Protein AF-A0A9D2F575-F1 (afdb_monomer)

Sequence (157 aa):
MKARNPILPLQYYCPDGEPHLIGDELFVFYHRSTGNSRFLRRMCAEPITVGSDGRIAEVLPTSIGMGEPYKPGEALYGYQACKLANAYIDGDTLAVKKGRAEAVYRYLDETARSFSSVAFDGTGSAALTASVNEHGELTIRIEAAEQTAIRYFTLIR

Secondary structure (DSSP, 8-state):
-----SSS-TTS--S--EEEEETTEEEEEEEEEETTEEEEEEEEEEE--B-TTSPBPP-PPPSSTTSPPBPTT-EEEGGG-SEEESEEEETTEEEE-SEEEEEEE--B-GGGSS-SEEEEEEES-EEEEEEE-TT--EEEEEEESS-EEEEEEEEE-

pLDDT: mean 89.65, std 10.72, range [32.25, 98.12]

Nearest PDB structures (foldseek):
  5m8e-assembly1_B  TM=2.594E-01  e=4.586E-01  Weissella cibaria
  3lb9-assembly3_C-2  TM=3.105E-01  e=6.995E-01  Niallia circulans
  8e2a-assembly1_A  TM=5.350E-01  e=7.520E+00  Homo sapiens
  4kcb-assembly1_A  TM=1.302E-01  e=1.464E+00  uncultured bacterium

Organism: NCBI:txid2838608

Structure (mmCIF, N/CA/C/O backbone):
data_AF-A0A9D2F575-F1
#
_entry.id   AF-A0A9D2F575-F1
#
loop_
_atom_site.group_PDB
_atom_site.id
_atom_site.type_symbol
_atom_site.label_atom_id
_atom_site.label_alt_id
_atom_site.label_comp_id
_atom_site.label_asym_id
_atom_site.label_entity_id
_atom_site.label_seq_id
_atom_site.pdbx_PDB_ins_code
_atom_site.Cartn_x
_atom_site.Cartn_y
_atom_site.Cartn_z
_atom_site.occupancy
_atom_site.B_iso_or_equiv
_atom_site.auth_seq_id
_atom_site.auth_comp_id
_atom_site.auth_asym_id
_atom_site.auth_atom_id
_atom_site.pdbx_PDB_model_num
ATOM 1 N N . MET A 1 1 ? -23.365 26.757 5.494 1.00 39.81 1 MET A N 1
ATOM 2 C CA . MET A 1 1 ? -22.567 25.684 6.131 1.00 39.81 1 MET A CA 1
ATOM 3 C C . MET A 1 1 ? -21.511 25.240 5.126 1.00 39.81 1 MET A C 1
ATOM 5 O O . MET A 1 1 ? -21.887 24.959 3.998 1.00 39.81 1 MET A O 1
ATOM 9 N N . LYS A 1 2 ? -20.214 25.243 5.462 1.00 32.25 2 LYS A N 1
ATOM 10 C CA . LYS A 1 2 ? -19.198 24.631 4.587 1.00 32.25 2 LYS A CA 1
ATOM 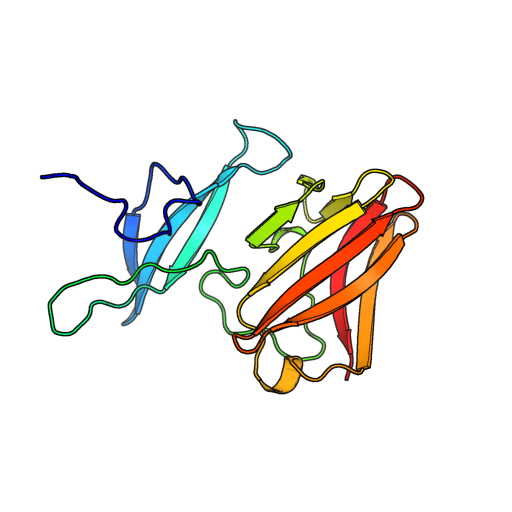11 C C . LYS A 1 2 ? -19.191 23.133 4.887 1.00 32.25 2 LYS A C 1
ATOM 13 O O . LYS A 1 2 ? -18.675 22.745 5.930 1.00 32.25 2 LYS A O 1
ATOM 18 N N . ALA A 1 3 ? -19.805 22.329 4.023 1.00 35.34 3 ALA A N 1
ATOM 19 C CA . ALA A 1 3 ? -19.652 20.880 4.071 1.00 35.34 3 ALA A CA 1
ATOM 20 C C . ALA A 1 3 ? -18.171 20.557 3.811 1.00 35.34 3 ALA A C 1
ATOM 22 O O . ALA A 1 3 ? -17.612 20.977 2.798 1.00 35.34 3 ALA A O 1
ATOM 23 N N . ARG A 1 4 ? -17.515 19.903 4.769 1.00 50.38 4 ARG A N 1
ATOM 24 C CA . ARG A 1 4 ? -16.181 19.313 4.596 1.00 50.38 4 ARG A CA 1
ATOM 25 C C . ARG A 1 4 ? -16.386 17.819 4.369 1.00 50.38 4 ARG A C 1
ATOM 27 O O . ARG A 1 4 ? -17.359 17.283 4.893 1.00 50.38 4 ARG A O 1
ATOM 34 N N . ASN A 1 5 ? -15.515 17.175 3.594 1.00 55.78 5 ASN A N 1
ATOM 35 C CA . ASN A 1 5 ? -15.509 15.716 3.484 1.00 55.78 5 ASN A CA 1
ATOM 36 C C . ASN A 1 5 ? -15.305 15.143 4.902 1.00 55.78 5 ASN A C 1
ATOM 38 O O . ASN A 1 5 ? -14.265 15.434 5.487 1.00 55.78 5 ASN A O 1
ATOM 42 N N . PRO A 1 6 ? -16.288 14.446 5.500 1.00 61.59 6 PRO A N 1
ATOM 43 C CA . PRO A 1 6 ? -16.231 14.111 6.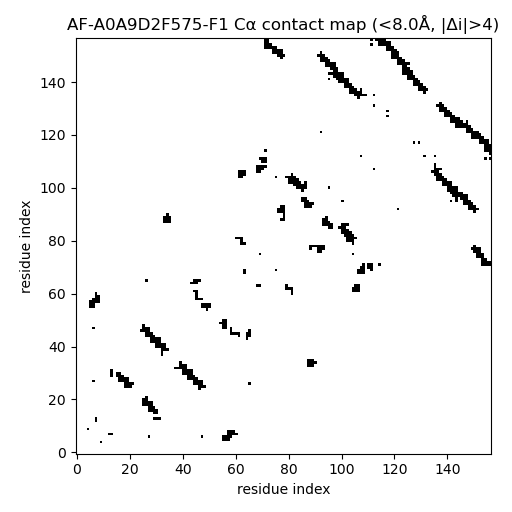919 1.00 61.59 6 PRO A CA 1
ATOM 44 C C . PRO A 1 6 ? -15.438 12.835 7.211 1.00 61.59 6 PRO A C 1
ATOM 46 O O . PRO A 1 6 ? -15.275 12.502 8.377 1.00 61.59 6 PRO A O 1
ATOM 49 N N . ILE A 1 7 ? -14.990 12.106 6.182 1.00 76.44 7 ILE A N 1
ATOM 50 C CA . ILE A 1 7 ? -14.488 10.740 6.365 1.00 76.44 7 ILE A CA 1
ATOM 51 C C . ILE A 1 7 ? -13.029 10.586 5.947 1.00 76.44 7 ILE A C 1
ATOM 53 O O . ILE A 1 7 ? -12.272 9.962 6.674 1.00 76.44 7 ILE A O 1
ATOM 57 N N . LEU A 1 8 ? -12.600 11.165 4.822 1.00 79.12 8 LEU A N 1
ATOM 58 C CA . LEU A 1 8 ? -11.192 11.133 4.408 1.00 79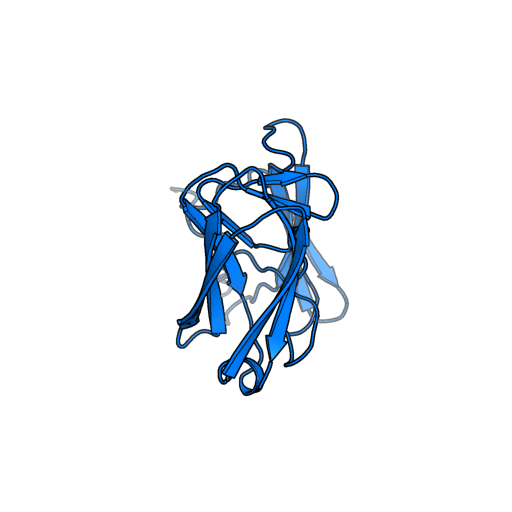.12 8 LEU A CA 1
ATOM 59 C C . LEU A 1 8 ? -10.576 12.539 4.496 1.00 79.12 8 LEU A C 1
ATOM 61 O O . LEU A 1 8 ? -11.255 13.505 4.130 1.00 79.12 8 LEU A O 1
ATOM 65 N N . PRO A 1 9 ? -9.292 12.670 4.894 1.00 80.94 9 PRO A N 1
ATOM 66 C CA . PRO A 1 9 ? -8.595 13.953 4.898 1.00 80.94 9 PRO A CA 1
ATOM 67 C C . PRO A 1 9 ? -8.644 14.652 3.541 1.00 80.94 9 PRO A C 1
ATOM 69 O O . PRO A 1 9 ? -8.629 14.000 2.498 1.00 80.94 9 PRO A O 1
ATOM 72 N N . LEU A 1 10 ? -8.616 15.989 3.541 1.00 76.69 10 LEU A N 1
ATOM 73 C CA . LEU A 1 10 ? -8.802 16.822 2.341 1.00 76.69 10 LEU A CA 1
ATOM 74 C C . LEU A 1 10 ? -7.841 16.516 1.180 1.00 76.69 10 LEU A C 1
ATOM 76 O O . LEU A 1 10 ? -8.180 16.793 0.030 1.00 76.69 10 LEU A O 1
ATOM 80 N N . GLN A 1 11 ? -6.653 15.961 1.449 1.00 76.50 11 GLN A N 1
ATOM 81 C CA . GLN A 1 11 ? -5.733 15.540 0.387 1.00 76.50 11 GLN A CA 1
ATOM 82 C C . GLN A 1 11 ? -6.214 14.308 -0.403 1.00 76.50 11 GLN A C 1
ATOM 84 O O . GLN A 1 11 ? -5.658 14.008 -1.459 1.00 76.50 11 GLN A O 1
ATOM 89 N N . TYR A 1 12 ? -7.223 13.591 0.096 1.00 77.19 12 TYR A N 1
ATOM 90 C CA . TYR A 1 12 ? -7.839 12.446 -0.560 1.00 77.19 12 TYR A CA 1
ATOM 91 C C . TYR A 1 12 ? -9.209 12.853 -1.097 1.00 77.19 12 TYR A C 1
ATOM 93 O O . TYR A 1 12 ? -10.140 13.167 -0.355 1.00 77.19 12 TYR A O 1
ATOM 101 N N . TYR A 1 13 ? -9.335 12.843 -2.419 1.00 68.19 13 TYR A N 1
ATOM 102 C CA . TYR A 1 13 ? -10.600 13.111 -3.084 1.00 68.19 13 TYR A CA 1
ATOM 103 C C . TYR A 1 13 ? -11.288 11.790 -3.425 1.00 68.19 13 TYR A C 1
ATOM 105 O O . TYR A 1 13 ? -10.811 11.057 -4.292 1.00 68.19 13 TYR A O 1
ATOM 113 N N . CYS A 1 14 ? -12.413 11.505 -2.769 1.00 69.12 14 CYS A N 1
ATOM 114 C CA . CYS A 1 14 ? -13.329 10.462 -3.209 1.00 69.12 14 CYS A CA 1
ATOM 115 C C . CYS A 1 14 ? -14.761 11.013 -3.274 1.00 69.12 14 CYS A C 1
ATOM 117 O O . CYS A 1 14 ? -15.276 11.440 -2.241 1.00 69.12 14 CYS A O 1
ATOM 119 N N . PRO A 1 15 ? -15.388 11.049 -4.462 1.00 62.81 15 PRO A N 1
ATOM 120 C CA . PRO A 1 15 ? -16.713 11.640 -4.624 1.00 62.81 15 PRO A CA 1
ATOM 121 C C . PRO A 1 15 ? -17.854 10.747 -4.107 1.00 62.81 15 PRO A C 1
ATOM 123 O O . PRO A 1 15 ? -18.904 11.284 -3.768 1.00 62.81 15 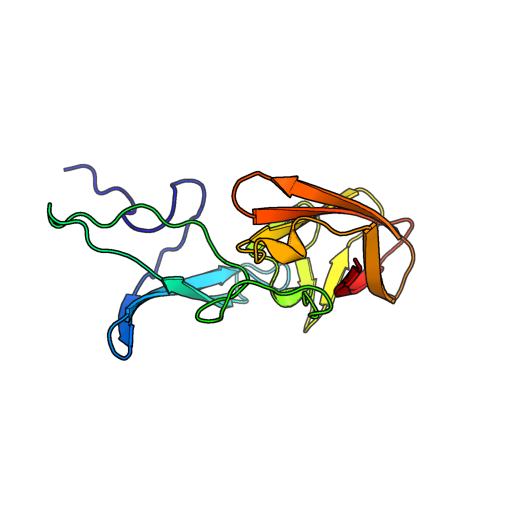PRO A O 1
ATOM 126 N N . ASP A 1 16 ? -17.636 9.429 -3.994 1.00 74.56 16 ASP A N 1
ATOM 127 C CA . ASP A 1 16 ? -18.691 8.439 -3.727 1.00 74.56 16 ASP A CA 1
ATOM 128 C C . ASP A 1 16 ? -18.322 7.589 -2.494 1.00 74.56 16 ASP A C 1
ATOM 130 O O . ASP A 1 16 ? -17.712 6.527 -2.627 1.00 74.56 16 ASP A O 1
ATOM 134 N N . GLY A 1 17 ? -18.622 8.098 -1.295 1.00 82.12 17 GLY A N 1
ATOM 135 C CA . GLY A 1 17 ? -18.431 7.384 -0.028 1.00 82.12 17 GLY A CA 1
ATOM 136 C C . GLY A 1 17 ? -19.751 6.833 0.513 1.00 82.12 17 GLY A C 1
ATOM 137 O O . GLY A 1 17 ? -20.664 7.610 0.787 1.00 82.12 17 GLY A O 1
ATOM 138 N N . GLU A 1 18 ? -19.840 5.519 0.707 1.00 89.75 18 GLU A N 1
ATOM 139 C CA . GLU A 1 18 ? -21.040 4.823 1.186 1.00 89.75 18 GLU A CA 1
ATOM 140 C C . GLU A 1 18 ? -20.747 4.124 2.523 1.00 89.75 18 GLU A C 1
ATOM 142 O O . GLU A 1 18 ? -19.963 3.172 2.559 1.00 89.75 18 GLU A O 1
ATOM 147 N N . PRO A 1 19 ? -21.309 4.592 3.652 1.00 90.00 19 PRO A N 1
ATOM 148 C CA . PRO A 1 19 ? -21.137 3.916 4.926 1.00 90.00 19 PRO A CA 1
ATOM 149 C C . PRO A 1 19 ? -22.033 2.673 5.020 1.00 90.00 19 PRO A C 1
ATOM 151 O O . PRO A 1 19 ? -23.230 2.738 4.742 1.00 90.00 19 PRO A O 1
ATOM 154 N N . HIS A 1 20 ? -21.471 1.558 5.480 1.00 93.25 20 HIS A N 1
ATOM 155 C CA . HIS A 1 20 ? -22.177 0.299 5.702 1.00 93.25 20 HIS A CA 1
ATOM 156 C C . HIS A 1 20 ? -21.800 -0.304 7.054 1.00 93.25 20 HIS A C 1
ATOM 158 O O . HIS A 1 20 ? -20.625 -0.374 7.410 1.00 93.25 20 HIS A O 1
ATOM 164 N N . LEU A 1 21 ? -22.812 -0.764 7.789 1.00 94.62 21 LEU A N 1
ATOM 165 C CA . LEU A 1 21 ? -22.633 -1.581 8.984 1.00 94.62 21 LEU A CA 1
ATOM 166 C C . LEU A 1 21 ? -22.480 -3.045 8.556 1.00 94.62 21 LEU A C 1
ATOM 168 O O . LEU A 1 21 ? -23.359 -3.582 7.877 1.00 94.62 21 LEU A O 1
ATOM 172 N N . ILE A 1 22 ? -21.372 -3.677 8.932 1.00 94.00 22 ILE A N 1
ATOM 173 C CA . ILE A 1 22 ? -21.077 -5.079 8.632 1.00 94.00 22 ILE A CA 1
ATOM 174 C C . ILE A 1 22 ? -20.750 -5.769 9.953 1.00 94.00 22 ILE A C 1
ATOM 176 O O . ILE A 1 22 ? -19.724 -5.497 10.569 1.00 94.00 22 ILE A O 1
ATOM 180 N N . GLY A 1 23 ? -21.648 -6.646 10.407 1.00 92.94 23 GLY A N 1
ATOM 181 C CA . GLY A 1 23 ? -21.607 -7.120 11.790 1.00 92.94 23 GLY A CA 1
ATOM 182 C C . GLY A 1 23 ? -21.817 -5.949 12.751 1.00 92.94 23 GLY A C 1
ATOM 183 O O . GLY A 1 23 ? -22.790 -5.210 12.603 1.00 92.94 23 GLY A O 1
ATOM 184 N N . ASP A 1 24 ? -20.881 -5.769 13.681 1.00 92.62 24 ASP A N 1
ATOM 185 C CA . ASP A 1 24 ? -20.897 -4.685 14.672 1.00 92.62 24 ASP A CA 1
ATOM 186 C C . ASP A 1 24 ? -19.963 -3.516 14.302 1.00 92.62 24 ASP A C 1
ATOM 188 O O . ASP A 1 24 ? -19.821 -2.560 15.066 1.00 92.62 24 ASP A O 1
ATOM 192 N N . GLU A 1 25 ? -19.327 -3.567 13.128 1.00 92.31 25 GLU A N 1
ATOM 193 C CA . GLU A 1 25 ? -18.348 -2.577 12.684 1.00 92.31 25 GLU A CA 1
ATOM 194 C C . GLU A 1 25 ? -18.890 -1.716 11.540 1.00 92.31 25 GLU A C 1
ATOM 196 O O . GLU A 1 25 ? -19.539 -2.195 10.604 1.00 92.31 25 GLU A O 1
ATOM 201 N N . LEU A 1 26 ? -18.622 -0.411 11.616 1.00 92.06 26 LEU A N 1
ATOM 202 C CA . LEU A 1 26 ? -19.018 0.554 10.598 1.00 92.06 26 LEU A CA 1
ATOM 203 C C . LEU A 1 26 ? -17.845 0.814 9.652 1.00 92.06 26 LEU A C 1
ATOM 205 O O . LEU A 1 26 ? -16.761 1.201 10.085 1.00 92.06 26 LEU A O 1
ATOM 209 N N . PHE A 1 27 ? -18.085 0.663 8.355 1.00 92.38 27 PHE A N 1
ATOM 210 C CA . PHE A 1 27 ? -17.098 0.909 7.310 1.00 92.38 27 PHE A CA 1
ATOM 211 C C . PHE A 1 27 ? -17.586 1.981 6.349 1.00 92.38 27 PHE A C 1
ATOM 213 O O . PHE A 1 27 ? -18.781 2.086 6.091 1.00 92.38 27 PHE A O 1
ATOM 220 N N . VAL A 1 28 ? -16.664 2.740 5.764 1.00 91.75 28 VAL A N 1
ATOM 221 C CA . VAL A 1 28 ? -16.919 3.534 4.560 1.00 91.75 28 VAL A CA 1
ATOM 222 C C . VAL A 1 28 ? -16.369 2.796 3.349 1.00 91.75 28 VAL A C 1
ATOM 224 O O . VAL A 1 28 ? -15.196 2.429 3.312 1.00 91.75 28 VAL A O 1
ATOM 227 N N . PHE A 1 29 ? -17.203 2.610 2.336 1.00 91.81 29 PHE A N 1
ATOM 228 C CA . PHE A 1 29 ? -16.804 2.093 1.038 1.00 91.81 29 PHE A CA 1
ATOM 229 C C . PHE A 1 29 ? -16.626 3.245 0.073 1.00 91.81 29 PHE A C 1
ATOM 231 O O . PHE A 1 29 ? -17.417 4.183 0.045 1.00 91.81 29 PHE A O 1
ATOM 238 N N . TYR A 1 30 ? -15.557 3.189 -0.704 1.00 90.25 30 TYR A N 1
ATOM 239 C CA . TYR A 1 30 ? -15.231 4.238 -1.653 1.00 90.25 30 TYR A CA 1
ATOM 240 C C . TYR A 1 30 ? -14.350 3.672 -2.764 1.00 90.25 30 TYR A C 1
ATOM 242 O O . TYR A 1 30 ? -14.083 2.469 -2.827 1.00 90.25 30 TYR A O 1
ATOM 250 N N . HIS A 1 31 ? -13.900 4.524 -3.678 1.00 88.56 31 HIS A N 1
ATOM 251 C CA . HIS A 1 31 ? -13.018 4.096 -4.754 1.00 88.56 31 HIS A CA 1
ATOM 252 C C . HIS A 1 31 ? -11.839 5.041 -4.966 1.00 88.56 31 HIS A C 1
ATOM 254 O O . HIS A 1 31 ? -11.906 6.241 -4.700 1.00 88.56 31 HIS A O 1
ATOM 260 N N . ARG A 1 32 ? -10.762 4.494 -5.532 1.00 86.69 32 ARG A N 1
ATOM 261 C CA . ARG A 1 32 ? -9.610 5.259 -6.021 1.00 86.69 32 ARG A CA 1
ATOM 262 C C . ARG A 1 32 ? -9.282 4.903 -7.465 1.00 86.69 32 ARG A C 1
ATOM 264 O O . ARG A 1 32 ? -9.582 3.797 -7.918 1.00 86.69 32 ARG A O 1
ATOM 271 N N . SER A 1 33 ? -8.637 5.823 -8.174 1.00 88.56 33 SER A N 1
ATOM 272 C CA . SER A 1 33 ? -8.069 5.549 -9.497 1.00 88.56 33 SER A CA 1
ATOM 273 C C . SER A 1 33 ? -6.966 4.491 -9.409 1.00 88.56 33 SER A C 1
ATOM 275 O O . SER A 1 33 ? -6.183 4.470 -8.458 1.00 88.56 33 SER A O 1
ATOM 277 N N . THR A 1 34 ? -6.883 3.617 -10.408 1.00 90.62 34 THR A N 1
ATOM 278 C CA . THR A 1 34 ? -5.858 2.569 -10.523 1.00 90.62 34 THR A CA 1
ATOM 279 C C . THR A 1 34 ? -5.398 2.431 -11.978 1.00 90.62 34 THR A C 1
ATOM 281 O O . THR A 1 34 ? -5.919 3.120 -12.853 1.00 90.62 34 THR A O 1
ATOM 284 N N . GLY A 1 35 ? -4.388 1.606 -12.271 1.00 91.56 35 GLY A N 1
ATOM 285 C CA . GLY A 1 35 ? -3.977 1.376 -13.665 1.00 91.56 35 GLY A CA 1
ATOM 286 C C . GLY A 1 35 ? -3.397 2.600 -14.373 1.00 91.56 35 GLY A C 1
ATOM 287 O O . GLY A 1 35 ? -3.507 2.693 -15.590 1.00 91.56 35 GLY A O 1
ATOM 288 N N . ASN A 1 36 ? -2.886 3.593 -13.628 1.00 91.56 36 ASN A N 1
ATOM 289 C CA . ASN A 1 36 ? -2.506 4.907 -14.168 1.00 91.56 36 ASN A CA 1
ATOM 290 C C . ASN A 1 36 ? -3.615 5.550 -15.036 1.00 91.56 36 ASN A C 1
ATOM 292 O O . ASN A 1 36 ? -3.347 6.238 -16.019 1.00 91.56 36 ASN A O 1
ATOM 296 N N . SER A 1 37 ? -4.878 5.293 -14.692 1.00 90.88 37 SER A N 1
ATOM 297 C CA . SER A 1 37 ? -6.042 5.719 -15.459 1.00 90.88 37 SER A CA 1
ATOM 298 C C . SER A 1 37 ? -7.066 6.381 -14.549 1.00 90.88 37 SER A C 1
ATOM 300 O O . SER A 1 37 ? -7.303 5.947 -13.426 1.00 90.88 37 SER A O 1
ATOM 302 N N . ARG A 1 38 ? -7.717 7.433 -15.054 1.00 87.38 38 ARG A N 1
ATOM 303 C CA . ARG A 1 38 ? -8.851 8.082 -14.373 1.00 87.38 38 ARG A CA 1
ATOM 304 C C . ARG A 1 38 ? -10.164 7.312 -14.539 1.00 87.38 38 ARG A C 1
ATOM 306 O O . ARG A 1 38 ? -11.136 7.640 -13.869 1.00 87.38 38 ARG A O 1
ATOM 313 N N . PHE A 1 39 ? -10.196 6.326 -15.436 1.00 91.19 39 PHE A N 1
ATOM 314 C CA . PHE A 1 39 ? -11.389 5.536 -15.755 1.00 91.19 39 PHE A CA 1
ATOM 315 C C . PHE A 1 39 ? -11.378 4.153 -15.100 1.00 91.19 39 PHE A C 1
ATOM 317 O O . PHE A 1 39 ? -12.429 3.536 -14.956 1.00 91.19 39 PHE A O 1
ATOM 324 N N . LEU A 1 40 ? -10.206 3.667 -14.683 1.00 90.62 40 LEU A N 1
ATOM 325 C CA . LEU A 1 40 ? -10.085 2.414 -13.948 1.00 90.62 40 LEU A CA 1
ATOM 326 C C . LEU A 1 40 ? -10.162 2.712 -12.454 1.00 90.62 40 LEU A C 1
ATOM 328 O O . LEU A 1 40 ? -9.355 3.476 -11.922 1.00 90.62 40 LEU A O 1
ATOM 332 N N . ARG A 1 41 ? -11.144 2.111 -11.780 1.00 89.25 41 ARG A N 1
ATOM 333 C CA . ARG A 1 41 ? -11.408 2.328 -10.354 1.00 89.25 41 ARG A CA 1
ATOM 334 C C . ARG A 1 41 ? -11.155 1.045 -9.573 1.00 89.25 41 ARG A C 1
ATOM 336 O O . ARG A 1 41 ? -11.427 -0.048 -10.061 1.00 89.25 41 ARG A O 1
ATOM 343 N N . ARG A 1 42 ? -10.656 1.186 -8.348 1.00 88.38 42 ARG A N 1
ATOM 344 C CA . ARG A 1 42 ? -10.541 0.104 -7.369 1.00 88.38 42 ARG A CA 1
ATOM 345 C C . ARG A 1 42 ? -11.351 0.454 -6.133 1.00 88.38 42 ARG A C 1
ATOM 347 O O . ARG A 1 42 ? -11.246 1.579 -5.650 1.00 88.38 42 ARG A O 1
ATOM 354 N N . MET A 1 43 ? -12.121 -0.517 -5.651 1.00 90.19 43 MET A N 1
ATOM 355 C CA . MET A 1 43 ? -12.865 -0.418 -4.399 1.00 90.19 43 MET A CA 1
ATOM 356 C C . MET A 1 43 ? -11.906 -0.399 -3.205 1.00 90.19 43 MET A C 1
ATOM 358 O O . MET A 1 43 ? -10.887 -1.094 -3.200 1.00 90.19 43 MET A O 1
ATOM 362 N N . CYS A 1 44 ? -12.252 0.402 -2.210 1.00 91.31 44 CYS A N 1
ATOM 363 C CA . CYS A 1 44 ? -11.576 0.526 -0.932 1.00 91.31 44 CYS A CA 1
ATOM 364 C C . CYS A 1 44 ? -12.621 0.472 0.187 1.00 91.31 44 CYS A C 1
ATOM 366 O O . CYS A 1 44 ? -13.783 0.818 -0.040 1.00 91.31 44 CYS A O 1
ATOM 368 N N . ALA A 1 45 ? -12.187 0.096 1.385 1.00 92.50 45 ALA A N 1
ATOM 369 C CA . ALA A 1 45 ? -13.006 0.122 2.586 1.00 92.50 45 ALA A CA 1
ATOM 370 C C . ALA A 1 45 ? -12.146 0.583 3.764 1.00 92.50 45 ALA A C 1
ATOM 372 O O . ALA A 1 45 ? -11.031 0.085 3.906 1.00 92.50 45 ALA A O 1
ATOM 373 N N . GLU A 1 46 ? -12.654 1.505 4.582 1.00 92.19 46 GLU A N 1
ATOM 374 C CA . GLU A 1 46 ? -12.006 1.915 5.837 1.00 92.19 46 GLU A CA 1
ATOM 375 C C . GLU A 1 46 ? -12.964 1.721 7.008 1.00 92.19 46 GLU A C 1
ATOM 377 O O . GLU A 1 46 ? -14.135 2.096 6.878 1.00 92.19 46 GLU A O 1
ATOM 382 N N . PRO A 1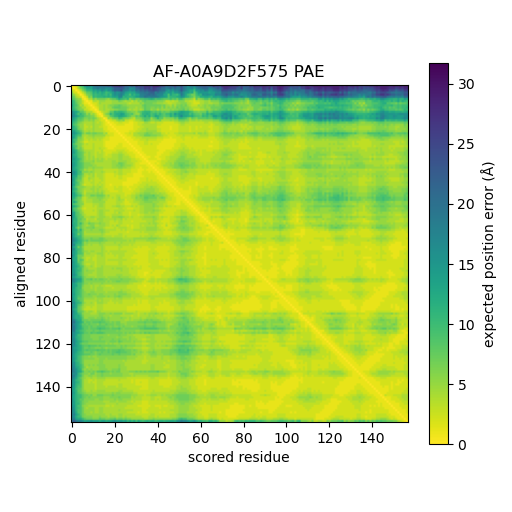 47 ? -12.504 1.205 8.157 1.00 90.31 47 PRO A N 1
ATOM 383 C CA . PRO A 1 47 ? -13.290 1.266 9.379 1.00 90.31 47 PRO A CA 1
ATOM 384 C C . PRO A 1 47 ? -13.451 2.727 9.809 1.00 90.31 47 PRO A C 1
ATOM 386 O O . PRO A 1 47 ? -12.504 3.514 9.760 1.00 90.31 47 PRO A O 1
ATOM 389 N N . ILE A 1 48 ? -14.649 3.099 10.248 1.00 90.38 48 ILE A N 1
ATOM 390 C CA . ILE A 1 48 ? -14.954 4.437 10.755 1.00 90.38 48 ILE A CA 1
ATOM 391 C C . ILE A 1 48 ? -15.617 4.333 12.124 1.00 90.38 48 ILE A C 1
ATOM 393 O O . ILE A 1 48 ? -16.408 3.433 12.393 1.00 90.38 48 ILE A O 1
ATOM 397 N N . THR A 1 49 ? -15.309 5.277 13.006 1.00 89.06 49 THR A N 1
ATOM 398 C CA . THR A 1 49 ? -15.865 5.313 14.362 1.00 89.06 49 THR A CA 1
ATOM 399 C C . THR A 1 49 ? -16.728 6.551 14.538 1.00 89.06 49 THR A C 1
ATOM 401 O O . THR A 1 49 ? -16.351 7.646 14.116 1.00 89.06 49 THR A O 1
ATOM 404 N N . VAL A 1 50 ? -17.878 6.382 15.190 1.00 88.94 50 VAL A N 1
ATOM 405 C CA . VAL A 1 50 ? -18.727 7.495 15.620 1.00 88.94 50 VAL A CA 1
ATOM 406 C C . VAL A 1 50 ? -18.384 7.807 17.073 1.00 88.94 50 VAL A C 1
ATOM 408 O O . VAL A 1 50 ? -18.549 6.963 17.952 1.00 88.94 50 VAL A O 1
ATOM 411 N N . GLY A 1 51 ? -17.870 9.009 17.322 1.00 88.25 51 GLY A N 1
ATOM 412 C CA . GLY A 1 51 ? -17.577 9.495 18.663 1.00 88.25 51 GLY A CA 1
ATOM 413 C C . GLY A 1 51 ? -18.844 9.662 19.502 1.00 88.25 51 GLY A C 1
ATOM 414 O O . GLY A 1 51 ? -19.957 9.755 18.983 1.00 88.25 51 GLY A O 1
ATOM 415 N N . SER A 1 52 ? -18.681 9.762 20.821 1.00 93.06 52 SER A N 1
ATOM 416 C CA . SER A 1 52 ? -19.798 10.002 21.749 1.00 93.06 52 SER A CA 1
ATOM 417 C C . SER A 1 52 ? -20.521 11.337 21.514 1.00 93.06 52 SER A C 1
ATOM 419 O O . SER A 1 52 ? -21.655 11.504 21.955 1.00 93.06 52 SER A O 1
ATOM 421 N N . ASP A 1 53 ? -19.896 12.275 20.797 1.00 91.06 53 ASP A N 1
ATOM 422 C CA . ASP A 1 53 ? -20.480 13.544 20.351 1.00 91.06 53 ASP A CA 1
ATOM 423 C C . ASP A 1 53 ? -21.211 13.444 18.994 1.00 91.06 53 ASP A C 1
ATOM 425 O O . ASP A 1 53 ? -21.659 14.457 18.453 1.00 91.06 53 ASP A O 1
ATOM 429 N N . GLY A 1 54 ? -21.322 12.234 18.433 1.00 86.00 54 GLY A N 1
ATOM 430 C CA . GLY A 1 54 ? -21.965 11.952 17.151 1.00 86.00 54 GLY A CA 1
ATOM 431 C C . GLY A 1 54 ? -21.117 12.295 15.925 1.00 86.00 54 GLY A C 1
ATOM 432 O O . GLY A 1 54 ? -21.615 12.192 14.803 1.00 86.00 54 GLY A O 1
ATOM 433 N N . ARG A 1 55 ? -19.856 12.718 16.095 1.00 84.19 55 ARG A N 1
ATOM 434 C CA . ARG A 1 55 ? -18.962 13.022 14.970 1.00 84.19 55 ARG A CA 1
ATOM 435 C C . ARG A 1 55 ? -18.224 11.782 14.486 1.00 84.19 55 ARG A C 1
ATOM 437 O O . ARG A 1 55 ? -17.855 10.917 15.271 1.00 84.19 55 ARG A O 1
ATOM 444 N N . ILE A 1 56 ? -17.954 11.744 13.186 1.00 86.19 56 ILE A N 1
ATOM 445 C CA . ILE A 1 56 ? -17.049 10.772 12.568 1.00 86.19 56 ILE A CA 1
ATOM 446 C C . ILE A 1 56 ? -15.684 11.447 12.431 1.00 86.19 56 ILE A C 1
ATOM 448 O O . ILE A 1 56 ? -15.603 12.580 11.949 1.00 86.19 56 ILE A O 1
ATOM 452 N N . ALA A 1 57 ? -14.631 10.787 12.910 1.00 84.38 57 ALA A N 1
ATOM 453 C CA . ALA A 1 57 ? -13.264 11.263 12.730 1.00 84.38 57 ALA A CA 1
ATOM 454 C C . ALA A 1 57 ? -12.794 11.023 11.287 1.00 84.38 57 ALA A C 1
ATOM 456 O O . ALA A 1 57 ? -13.216 10.061 10.647 1.00 84.38 57 ALA A O 1
ATOM 457 N N . GLU A 1 58 ? -11.889 11.869 10.790 1.00 86.00 58 GLU A N 1
ATOM 458 C CA . GLU A 1 58 ? -11.207 11.585 9.526 1.00 86.00 58 GLU A CA 1
ATOM 459 C C . GLU A 1 58 ? -10.361 10.309 9.665 1.00 86.00 58 GLU A C 1
ATOM 461 O O . GLU A 1 58 ? -9.636 10.128 10.645 1.00 86.00 58 GLU A O 1
ATOM 466 N N . VAL A 1 59 ? -10.424 9.448 8.655 1.00 85.62 59 VAL A N 1
ATOM 467 C CA . VAL A 1 59 ? -9.705 8.179 8.574 1.00 85.62 59 VAL A CA 1
ATOM 468 C C . VAL A 1 59 ? -8.765 8.203 7.375 1.00 85.62 59 VAL A C 1
ATOM 470 O O . VAL A 1 59 ? -9.089 8.692 6.291 1.00 85.62 59 VAL A O 1
ATOM 473 N N . LEU A 1 60 ? -7.547 7.707 7.575 1.00 87.69 60 LEU A N 1
ATOM 474 C CA . LEU A 1 60 ? -6.558 7.590 6.510 1.00 87.69 60 LEU A CA 1
ATOM 475 C C . LEU A 1 60 ? -6.857 6.366 5.637 1.00 87.69 60 LEU A C 1
ATOM 477 O O . LEU A 1 60 ? -7.138 5.312 6.191 1.00 87.69 60 LEU A O 1
ATOM 481 N N . PRO A 1 61 ? -6.685 6.451 4.303 1.00 89.38 61 PRO A N 1
ATOM 482 C CA . PRO A 1 61 ? -6.792 5.289 3.426 1.00 89.38 61 PRO A CA 1
ATOM 483 C C . PRO A 1 61 ? -5.905 4.129 3.870 1.00 89.38 61 PRO A C 1
ATOM 485 O O . PRO A 1 61 ? -4.700 4.322 4.041 1.00 89.38 61 PRO A O 1
ATOM 488 N N . THR A 1 62 ? -6.456 2.934 3.991 1.00 90.56 62 THR A N 1
ATOM 489 C CA . THR A 1 62 ? -5.743 1.749 4.444 1.00 90.56 62 THR A CA 1
ATOM 490 C C . THR A 1 62 ? -5.284 0.861 3.291 1.00 90.56 62 THR A C 1
ATOM 492 O O . THR A 1 62 ? -5.783 0.931 2.166 1.00 90.56 62 THR A O 1
ATOM 495 N N . SER A 1 63 ? -4.284 0.022 3.560 1.00 92.69 63 SER A N 1
ATOM 496 C CA . SER A 1 63 ? -3.842 -1.055 2.663 1.00 92.69 63 SER A CA 1
ATOM 497 C C . SER A 1 63 ? -4.494 -2.405 2.979 1.00 92.69 63 SER A C 1
ATOM 499 O O . SER A 1 63 ? -4.505 -3.287 2.122 1.00 92.69 63 SER A O 1
ATOM 501 N N . ILE A 1 64 ? -5.082 -2.554 4.171 1.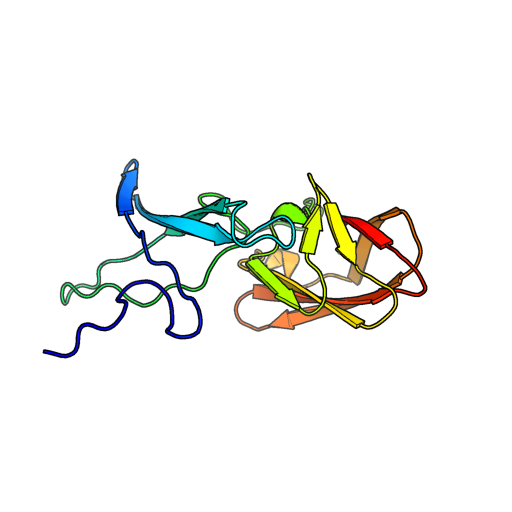00 91.25 64 ILE A N 1
ATOM 502 C CA . ILE A 1 64 ? -5.690 -3.812 4.646 1.00 91.25 64 ILE A CA 1
ATOM 503 C C . ILE A 1 64 ? -7.177 -3.950 4.274 1.00 91.25 64 ILE A C 1
ATOM 505 O O . ILE A 1 64 ? -7.749 -5.026 4.403 1.00 91.25 64 ILE A O 1
ATOM 509 N N . GLY A 1 65 ? -7.813 -2.893 3.762 1.00 89.62 65 GLY A N 1
ATOM 510 C CA . GLY A 1 65 ? -9.268 -2.811 3.619 1.00 89.62 65 GLY A CA 1
ATOM 511 C C . GLY A 1 65 ? -9.987 -3.093 4.943 1.00 89.62 65 GLY A C 1
ATOM 512 O O . GLY A 1 65 ? -9.745 -2.429 5.944 1.00 89.62 65 GLY A O 1
ATOM 513 N N . MET A 1 66 ? -10.825 -4.130 4.936 1.00 90.19 66 MET A N 1
ATOM 514 C CA . MET A 1 66 ? -11.516 -4.665 6.120 1.00 90.19 66 MET A CA 1
ATOM 515 C C . MET A 1 66 ? -10.725 -5.779 6.833 1.00 90.19 66 MET A C 1
ATOM 517 O O . MET A 1 66 ? -11.303 -6.588 7.550 1.00 90.19 66 MET A O 1
ATOM 521 N N . GLY A 1 67 ? -9.437 -5.921 6.525 1.00 90.38 67 GLY A N 1
ATOM 522 C CA . GLY A 1 67 ? -8.568 -6.935 7.109 1.00 90.38 67 GLY A CA 1
ATOM 523 C C . GLY A 1 67 ? -7.951 -6.503 8.435 1.00 90.38 67 GLY A C 1
ATOM 524 O O . GLY A 1 67 ? -8.211 -5.420 8.947 1.00 90.38 67 GLY A O 1
ATOM 525 N N . GLU A 1 68 ? -7.075 -7.358 8.949 1.00 90.69 68 GLU A N 1
ATOM 526 C CA . GLU A 1 68 ? -6.285 -7.105 10.154 1.00 90.69 68 GLU A CA 1
ATOM 527 C C . GLU A 1 68 ? -4.934 -6.453 9.820 1.00 90.69 68 GLU A C 1
ATOM 529 O O . GLU A 1 68 ? -4.467 -6.563 8.679 1.00 90.69 68 GLU A O 1
ATOM 534 N N . PRO A 1 69 ? -4.267 -5.812 10.799 1.00 92.81 69 PRO A N 1
ATOM 535 C CA . PRO A 1 69 ? -2.910 -5.306 10.633 1.00 92.81 69 PRO A CA 1
ATOM 536 C C . PRO A 1 69 ? -1.925 -6.370 10.126 1.00 92.81 69 PRO A C 1
ATOM 538 O O . PRO A 1 69 ? -1.958 -7.522 10.564 1.00 92.81 69 PRO A O 1
ATOM 541 N N . TYR A 1 70 ? -1.004 -5.969 9.245 1.00 94.12 70 TYR A N 1
ATOM 542 C CA . TYR A 1 70 ? -0.037 -6.895 8.648 1.00 94.12 70 TYR A CA 1
ATOM 543 C C . TYR A 1 70 ? 0.948 -7.444 9.676 1.00 94.12 70 TYR A C 1
ATOM 545 O O . TYR A 1 70 ? 1.578 -6.680 10.416 1.00 94.12 70 TYR A O 1
ATOM 553 N N . LYS A 1 71 ? 1.158 -8.758 9.646 1.00 92.38 71 LYS A N 1
ATOM 554 C CA . LYS A 1 71 ? 2.099 -9.472 10.520 1.00 92.38 71 LYS A CA 1
ATOM 555 C C . LYS A 1 71 ? 3.455 -9.703 9.838 1.00 92.38 71 LYS A C 1
ATOM 557 O O . LYS A 1 71 ? 3.558 -9.655 8.610 1.00 92.38 71 LYS A O 1
ATOM 562 N N . PRO A 1 72 ? 4.527 -9.981 10.608 1.00 89.62 72 PRO A N 1
ATOM 563 C CA . PRO A 1 72 ? 5.818 -10.351 10.033 1.00 89.62 72 PRO A CA 1
ATOM 564 C C . PRO A 1 72 ? 5.697 -11.559 9.099 1.00 89.62 72 PRO A C 1
ATOM 566 O O . PRO A 1 72 ? 4.995 -12.520 9.413 1.00 89.62 72 PRO A O 1
ATOM 569 N N . GLY A 1 73 ? 6.411 -11.535 7.975 1.00 91.50 73 GLY A N 1
ATOM 570 C CA . GLY A 1 73 ? 6.378 -12.616 6.989 1.00 91.50 73 GLY A CA 1
ATOM 571 C C . GLY A 1 73 ? 5.159 -12.619 6.057 1.00 91.50 73 GLY A C 1
ATOM 572 O O . GLY A 1 73 ? 5.164 -13.371 5.084 1.00 91.50 73 GLY A O 1
ATOM 573 N N . GLU A 1 74 ? 4.144 -11.782 6.290 1.00 94.62 74 GLU A N 1
ATOM 574 C CA . GLU A 1 74 ? 3.022 -11.651 5.360 1.00 94.62 74 GLU A CA 1
ATOM 575 C C . GLU A 1 74 ? 3.439 -10.941 4.065 1.00 94.62 74 GLU A C 1
ATOM 577 O O . GLU A 1 74 ? 4.330 -10.084 4.038 1.00 94.62 74 GLU A O 1
ATOM 582 N N . ALA A 1 75 ? 2.779 -11.317 2.969 1.00 95.50 75 ALA A N 1
ATOM 583 C CA . ALA A 1 75 ? 2.958 -10.672 1.680 1.00 95.50 75 ALA A CA 1
ATOM 584 C C . ALA A 1 75 ? 2.197 -9.338 1.647 1.00 95.50 75 ALA A C 1
ATOM 586 O O . ALA A 1 75 ? 0.968 -9.298 1.698 1.00 95.50 75 ALA A O 1
ATOM 587 N N . LEU A 1 76 ? 2.945 -8.249 1.507 1.00 96.25 76 LEU A N 1
ATOM 588 C CA . LEU A 1 76 ? 2.451 -6.905 1.228 1.00 96.25 76 LEU A CA 1
ATOM 589 C C . LEU A 1 76 ? 2.342 -6.747 -0.290 1.00 96.25 76 LEU A C 1
ATOM 591 O O . LEU A 1 76 ? 3.321 -6.387 -0.951 1.00 96.25 76 LEU A O 1
ATOM 595 N N . TYR A 1 77 ? 1.186 -7.065 -0.870 1.00 96.25 77 TYR A N 1
ATOM 596 C CA . TYR A 1 77 ? 1.032 -7.047 -2.324 1.00 96.25 77 TYR A CA 1
ATOM 597 C C . TYR A 1 77 ? 1.080 -5.628 -2.887 1.00 96.25 77 TYR A C 1
ATOM 599 O O . TYR A 1 77 ? 0.441 -4.719 -2.359 1.00 96.25 77 TYR A O 1
ATOM 607 N N . GLY A 1 78 ? 1.747 -5.449 -4.030 1.00 94.75 78 GLY A N 1
ATOM 608 C CA . GLY A 1 78 ? 1.900 -4.151 -4.691 1.00 94.75 78 GLY A CA 1
ATOM 609 C C . GLY A 1 78 ? 0.566 -3.429 -4.894 1.00 94.75 78 GLY A C 1
ATOM 610 O O . GLY A 1 78 ? 0.445 -2.231 -4.638 1.00 94.75 78 GLY A O 1
ATOM 611 N N . TYR A 1 79 ? -0.475 -4.177 -5.269 1.00 92.75 79 TYR A N 1
ATOM 612 C CA . TYR A 1 79 ? -1.825 -3.660 -5.497 1.00 92.75 79 TYR A CA 1
ATOM 613 C C . TYR A 1 79 ? -2.530 -3.124 -4.230 1.00 92.75 79 TYR A C 1
ATOM 615 O O . TYR A 1 79 ? -3.516 -2.382 -4.355 1.00 92.75 79 TYR A O 1
ATOM 623 N N . GLN A 1 80 ? -2.055 -3.489 -3.035 1.00 94.50 80 GLN A N 1
ATOM 624 C CA . GLN A 1 80 ? -2.606 -3.064 -1.744 1.00 94.50 80 GLN A CA 1
ATOM 625 C C . GLN A 1 80 ? -2.079 -1.702 -1.289 1.00 94.50 80 GLN A C 1
ATOM 627 O O . GLN A 1 80 ? -2.699 -1.092 -0.422 1.00 94.50 80 GLN A O 1
ATOM 632 N N . ALA A 1 81 ? -1.003 -1.180 -1.888 1.00 94.75 81 ALA A N 1
ATOM 633 C CA . ALA A 1 81 ? -0.453 0.118 -1.510 1.00 94.75 81 ALA A CA 1
ATOM 634 C C . ALA A 1 81 ? -1.541 1.215 -1.501 1.00 94.75 81 ALA A C 1
ATOM 636 O O . ALA A 1 81 ? -2.292 1.401 -2.473 1.00 94.75 81 ALA A O 1
ATOM 637 N N . CYS A 1 82 ? -1.625 1.938 -0.382 1.00 92.38 82 CYS A N 1
ATOM 638 C CA . CYS A 1 82 ? -2.663 2.938 -0.120 1.00 92.38 82 CYS A CA 1
ATOM 639 C C . CYS A 1 82 ? -2.246 4.351 -0.558 1.00 92.38 82 CYS A C 1
ATOM 641 O O . CYS A 1 82 ? -3.088 5.234 -0.720 1.00 92.38 82 CYS A O 1
ATOM 643 N N . LYS A 1 83 ? -0.947 4.569 -0.797 1.00 93.00 83 LYS A N 1
ATOM 644 C CA . LYS A 1 83 ? -0.398 5.789 -1.399 1.00 93.00 83 LYS A CA 1
ATOM 645 C C . LYS A 1 83 ? 0.799 5.438 -2.277 1.00 93.00 83 LYS A C 1
ATOM 647 O O . LYS A 1 83 ? 1.627 4.614 -1.898 1.00 93.00 83 LYS A O 1
ATOM 652 N N . LEU A 1 84 ? 0.869 6.085 -3.439 1.00 94.69 84 LEU A N 1
ATOM 653 C CA . LEU A 1 84 ? 1.918 5.902 -4.439 1.00 94.69 84 LEU A CA 1
ATOM 654 C C . LEU A 1 84 ? 2.490 7.255 -4.867 1.00 94.69 84 LEU A C 1
ATOM 656 O O . LEU A 1 84 ? 1.749 8.233 -4.988 1.00 94.69 84 LEU A O 1
ATOM 660 N N . ALA A 1 85 ? 3.788 7.288 -5.151 1.00 95.81 85 ALA A N 1
ATOM 661 C CA . ALA A 1 85 ? 4.460 8.387 -5.839 1.00 95.81 85 ALA A CA 1
ATOM 662 C C . ALA A 1 85 ? 5.356 7.820 -6.947 1.00 95.81 85 ALA A C 1
ATOM 664 O O . ALA A 1 85 ? 6.134 6.906 -6.692 1.00 95.81 85 ALA A O 1
ATOM 665 N N . ASN A 1 86 ? 5.240 8.352 -8.171 1.00 96.38 86 ASN A N 1
ATOM 666 C CA . ASN A 1 86 ? 5.967 7.892 -9.370 1.00 96.38 86 ASN A CA 1
ATOM 667 C C . ASN A 1 86 ? 5.839 6.384 -9.680 1.00 96.38 86 ASN A C 1
ATOM 669 O O . ASN A 1 86 ? 6.685 5.805 -10.359 1.00 96.38 86 ASN A O 1
ATOM 673 N N . ALA A 1 87 ? 4.759 5.761 -9.219 1.00 96.75 87 ALA A N 1
ATOM 674 C CA . ALA A 1 87 ? 4.414 4.373 -9.484 1.00 96.75 87 ALA A CA 1
ATOM 675 C C . ALA A 1 87 ? 2.905 4.241 -9.689 1.00 96.75 87 ALA A C 1
ATOM 677 O O . ALA A 1 87 ? 2.132 5.130 -9.321 1.00 96.75 87 ALA A O 1
ATOM 678 N N . TYR A 1 88 ? 2.483 3.131 -10.278 1.00 96.25 88 TYR A N 1
ATOM 679 C CA . TYR A 1 88 ? 1.075 2.817 -10.488 1.00 96.25 88 TYR A CA 1
ATOM 680 C C . TYR A 1 88 ? 0.852 1.314 -10.370 1.00 96.25 88 TYR A C 1
ATOM 682 O O . TYR A 1 88 ? 1.794 0.533 -10.438 1.00 96.25 88 TYR A O 1
ATOM 690 N N . ILE A 1 89 ? -0.399 0.909 -10.173 1.00 95.81 89 ILE A N 1
ATOM 691 C CA . ILE A 1 89 ? -0.741 -0.512 -10.149 1.00 95.81 89 ILE A CA 1
ATOM 692 C C . ILE A 1 89 ? -1.012 -0.986 -11.569 1.00 95.81 89 ILE A C 1
ATOM 694 O O . ILE A 1 89 ? -1.815 -0.355 -12.251 1.00 95.81 89 ILE A O 1
ATOM 698 N N . ASP A 1 90 ? -0.401 -2.095 -11.970 1.00 94.62 90 ASP A N 1
ATOM 699 C CA . ASP A 1 90 ? -0.663 -2.798 -13.224 1.00 94.62 90 ASP A CA 1
ATOM 700 C C . ASP A 1 90 ? -0.992 -4.267 -12.923 1.00 94.62 90 ASP A C 1
ATOM 702 O O . ASP A 1 90 ? -0.150 -5.020 -12.426 1.00 94.62 90 ASP A O 1
ATOM 706 N N . GLY A 1 91 ? -2.256 -4.651 -13.126 1.00 91.62 91 GLY A N 1
ATOM 707 C CA . GLY A 1 91 ? -2.777 -5.942 -12.673 1.00 91.62 91 GLY A CA 1
ATOM 708 C C . GLY A 1 91 ? -2.649 -6.126 -11.153 1.00 91.62 91 GLY A C 1
ATOM 709 O O . GLY A 1 91 ? -3.235 -5.362 -10.372 1.00 91.62 91 GLY A O 1
ATOM 710 N N . ASP A 1 92 ? -1.895 -7.150 -10.745 1.00 90.81 92 ASP A N 1
ATOM 711 C CA . ASP A 1 92 ? -1.547 -7.454 -9.352 1.00 90.81 92 ASP A CA 1
ATOM 712 C C . ASP A 1 92 ? -0.186 -6.875 -8.918 1.00 90.81 92 ASP A C 1
ATOM 714 O O . ASP A 1 92 ? 0.193 -7.014 -7.754 1.00 90.81 92 ASP A O 1
ATOM 718 N N . THR A 1 93 ? 0.523 -6.172 -9.808 1.00 96.12 93 THR A N 1
ATOM 719 C CA . THR A 1 93 ? 1.867 -5.640 -9.547 1.00 96.12 93 THR A CA 1
ATOM 720 C C . THR A 1 93 ? 1.887 -4.130 -9.315 1.00 96.12 93 THR A C 1
ATOM 722 O O . THR A 1 93 ? 1.055 -3.369 -9.812 1.00 96.12 93 THR A O 1
ATOM 725 N N . LEU A 1 94 ? 2.883 -3.679 -8.558 1.00 97.31 94 LEU A N 1
ATOM 726 C CA . LEU A 1 94 ? 3.321 -2.294 -8.489 1.00 97.31 94 LEU A CA 1
ATOM 727 C C . LEU A 1 94 ? 4.337 -2.039 -9.609 1.00 97.31 94 LEU A C 1
ATOM 729 O O . LEU A 1 94 ? 5.466 -2.527 -9.550 1.00 97.31 94 LEU A O 1
ATOM 733 N N . ALA A 1 95 ? 3.946 -1.254 -10.608 1.00 97.62 95 ALA A N 1
ATOM 734 C CA . ALA A 1 95 ? 4.793 -0.870 -11.726 1.00 97.62 95 ALA A CA 1
ATOM 735 C C . ALA A 1 95 ? 5.569 0.418 -11.414 1.00 97.62 95 ALA A C 1
ATOM 737 O O . ALA A 1 95 ? 4.990 1.467 -11.107 1.00 97.62 95 ALA A O 1
ATOM 738 N N . VAL A 1 96 ? 6.893 0.343 -11.547 1.00 97.69 96 VAL A N 1
ATOM 739 C CA . VAL A 1 96 ? 7.838 1.431 -11.287 1.00 97.69 96 VAL A CA 1
ATOM 740 C C . VAL A 1 96 ? 8.692 1.656 -12.531 1.00 97.69 96 VAL A C 1
ATOM 742 O O . VAL A 1 96 ? 9.329 0.738 -13.043 1.00 97.69 96 VAL A O 1
ATOM 745 N N . LYS A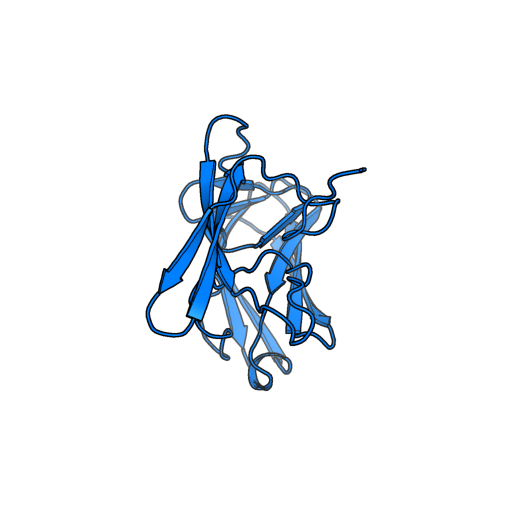 1 97 ? 8.693 2.891 -13.042 1.00 96.62 97 LYS A N 1
ATOM 746 C CA . LYS A 1 97 ? 9.613 3.298 -14.113 1.00 96.62 97 LYS A CA 1
ATOM 747 C C . LYS A 1 97 ? 10.999 3.554 -13.523 1.00 96.62 97 LYS A C 1
ATOM 749 O O . LYS A 1 97 ? 11.106 3.877 -12.345 1.00 96.62 97 LYS A O 1
ATOM 754 N N . LYS A 1 98 ? 12.037 3.516 -14.364 1.00 97.44 98 LYS A N 1
ATOM 755 C CA . LYS A 1 98 ? 13.402 3.895 -13.972 1.00 97.44 98 LYS A CA 1
ATOM 756 C C . LYS A 1 98 ? 13.412 5.214 -13.185 1.00 97.44 98 LYS A C 1
ATOM 758 O O . LYS A 1 98 ? 12.915 6.229 -13.677 1.00 97.44 98 LYS A O 1
ATOM 763 N N . GLY A 1 99 ? 14.034 5.194 -12.010 1.00 97.19 99 GLY A N 1
ATOM 764 C CA . GLY A 1 99 ? 14.111 6.319 -11.082 1.00 97.19 99 GLY A CA 1
ATOM 765 C C . GLY A 1 99 ? 13.455 6.026 -9.734 1.00 97.19 99 GLY A C 1
ATOM 766 O O . GLY A 1 99 ? 13.293 4.872 -9.338 1.00 97.19 99 GLY A O 1
ATOM 767 N N . ARG A 1 100 ? 13.093 7.100 -9.026 1.00 97.69 100 ARG A N 1
ATOM 768 C CA . ARG A 1 100 ? 12.562 7.038 -7.663 1.00 97.69 100 ARG A CA 1
ATOM 769 C C . ARG A 1 100 ? 11.045 6.916 -7.636 1.00 97.69 100 ARG A C 1
ATOM 771 O O . ARG A 1 100 ? 10.352 7.783 -8.176 1.00 97.69 100 ARG A O 1
ATOM 778 N N . ALA A 1 101 ? 10.553 5.950 -6.870 1.00 98.12 101 ALA A N 1
ATOM 779 C CA . ALA A 1 101 ? 9.157 5.818 -6.478 1.00 98.12 101 ALA A CA 1
ATOM 780 C C . ALA A 1 101 ? 8.992 5.569 -4.974 1.00 98.12 101 ALA A C 1
ATOM 782 O O . ALA A 1 101 ? 9.930 5.174 -4.280 1.00 98.12 101 ALA A O 1
ATOM 783 N N . GLU A 1 102 ? 7.777 5.790 -4.477 1.00 98.06 102 GLU A N 1
ATOM 784 C CA . GLU A 1 102 ? 7.381 5.433 -3.114 1.00 98.06 102 GLU A CA 1
ATOM 785 C C . GLU A 1 102 ? 6.059 4.662 -3.128 1.00 98.06 102 GLU A C 1
ATOM 787 O O . GLU A 1 102 ? 5.128 5.019 -3.857 1.00 98.06 102 GLU A O 1
ATOM 792 N N . ALA A 1 103 ? 5.974 3.631 -2.289 1.00 97.56 103 ALA A N 1
ATOM 793 C CA . ALA A 1 103 ? 4.751 2.901 -1.986 1.00 97.56 103 ALA A CA 1
ATOM 794 C C . ALA A 1 103 ? 4.546 2.844 -0.472 1.00 97.56 103 ALA A C 1
ATOM 796 O O . ALA A 1 103 ? 5.480 2.560 0.279 1.00 97.56 103 ALA A O 1
ATOM 797 N N . VAL A 1 104 ? 3.324 3.128 -0.029 1.00 96.88 104 VAL A N 1
ATOM 798 C CA . VAL A 1 104 ? 2.973 3.174 1.393 1.00 96.88 104 VAL A CA 1
ATOM 799 C C . VAL A 1 104 ? 1.950 2.099 1.726 1.00 96.88 104 VAL A C 1
ATOM 801 O O . VAL A 1 104 ? 0.957 1.938 1.010 1.00 96.88 104 VAL A O 1
ATOM 804 N N . TYR A 1 105 ? 2.190 1.423 2.846 1.00 96.50 105 TYR A N 1
ATOM 805 C CA . TYR A 1 105 ? 1.291 0.473 3.490 1.00 96.50 105 TYR A CA 1
ATOM 806 C C . TYR A 1 105 ? 1.025 0.963 4.912 1.00 96.50 105 TYR A C 1
ATOM 808 O O . TYR A 1 105 ? 1.942 1.407 5.600 1.00 96.50 105 TYR A O 1
ATOM 816 N N . ARG A 1 106 ? -0.224 0.917 5.361 1.00 94.44 106 ARG A N 1
ATOM 817 C CA . ARG A 1 106 ? -0.630 1.320 6.710 1.00 94.44 106 ARG A CA 1
ATOM 818 C C . ARG A 1 106 ? -1.090 0.127 7.526 1.00 94.44 106 ARG A C 1
ATOM 820 O O . ARG A 1 106 ? -1.550 -0.866 6.967 1.00 94.44 106 ARG A O 1
ATOM 827 N N . TYR A 1 107 ? -1.016 0.309 8.844 1.00 89.81 107 TYR A N 1
ATOM 828 C CA . TYR A 1 107 ? -1.444 -0.650 9.856 1.00 89.81 107 TYR A CA 1
ATOM 829 C C . TYR A 1 107 ? -0.583 -1.912 9.844 1.00 89.81 107 TYR A C 1
ATOM 831 O O . TYR A 1 107 ? -1.067 -3.024 9.678 1.00 89.81 107 TYR A O 1
ATOM 839 N N . LEU A 1 108 ? 0.727 -1.735 10.020 1.00 92.00 108 LEU A N 1
ATOM 840 C CA . LEU A 1 108 ? 1.566 -2.835 10.475 1.00 92.00 108 LEU A CA 1
ATOM 841 C C . LEU A 1 108 ? 1.257 -3.158 11.941 1.00 92.00 108 LEU A C 1
ATOM 843 O O . LEU A 1 108 ? 1.220 -2.254 12.792 1.00 92.00 108 LEU A O 1
ATOM 847 N N . ASP A 1 109 ? 1.121 -4.449 12.232 1.00 91.25 109 ASP A N 1
ATOM 848 C CA . ASP A 1 109 ? 1.123 -4.960 13.598 1.00 91.25 109 ASP A CA 1
ATOM 849 C C . ASP A 1 109 ? 2.398 -4.508 14.328 1.00 91.25 109 ASP A C 1
ATOM 851 O O . ASP A 1 109 ? 3.458 -4.365 13.712 1.00 91.25 109 ASP A O 1
ATOM 855 N N . GLU A 1 110 ? 2.323 -4.283 15.642 1.00 87.81 110 GLU A N 1
ATOM 856 C CA . GLU A 1 110 ? 3.468 -3.833 16.449 1.00 87.81 110 GLU A CA 1
ATOM 857 C C . GLU A 1 110 ? 4.700 -4.726 16.260 1.00 87.81 110 GLU A C 1
ATOM 859 O O . GLU A 1 110 ? 5.826 -4.237 16.153 1.00 87.81 110 GLU A O 1
ATOM 864 N N . THR A 1 111 ? 4.484 -6.035 16.119 1.00 85.62 111 THR A N 1
ATOM 865 C CA . THR A 1 111 ? 5.538 -7.025 15.897 1.00 85.62 111 THR A CA 1
ATOM 866 C C . THR A 1 111 ? 6.228 -6.882 14.538 1.00 85.62 111 THR A C 1
ATOM 868 O O . THR A 1 111 ? 7.414 -7.209 14.429 1.00 85.62 111 THR A O 1
ATOM 871 N N . ALA A 1 112 ? 5.519 -6.371 13.527 1.00 84.38 112 ALA A N 1
ATOM 872 C CA . ALA A 1 112 ? 6.018 -6.122 12.176 1.00 84.38 112 ALA A CA 1
ATOM 873 C C . ALA A 1 112 ? 6.753 -4.782 12.037 1.00 84.38 112 ALA A C 1
ATOM 875 O O . ALA A 1 112 ? 7.457 -4.572 11.050 1.00 84.38 112 ALA A O 1
ATOM 876 N N . ARG A 1 113 ? 6.648 -3.884 13.026 1.00 88.38 113 ARG A N 1
ATOM 877 C CA . ARG A 1 113 ? 7.362 -2.593 13.018 1.00 88.38 113 ARG A CA 1
ATOM 878 C C . ARG A 1 113 ? 8.867 -2.749 13.251 1.00 88.38 113 ARG A C 1
ATOM 880 O O . ARG A 1 113 ? 9.633 -1.873 12.861 1.00 88.38 113 ARG A O 1
ATOM 887 N N . SER A 1 114 ? 9.292 -3.860 13.853 1.00 87.25 114 SER A N 1
ATOM 888 C CA . SER A 1 114 ? 10.699 -4.229 14.043 1.00 87.25 114 SER A CA 1
ATOM 889 C C . SER A 1 114 ? 11.078 -5.358 13.083 1.00 87.25 114 SER A C 1
ATOM 891 O O . SER A 1 114 ? 10.900 -6.534 13.400 1.00 87.25 114 SER A O 1
ATOM 893 N N . PHE A 1 115 ? 11.577 -4.992 11.903 1.00 89.81 115 PHE A N 1
ATOM 894 C CA . PHE A 1 115 ? 12.064 -5.911 10.870 1.00 89.81 115 PHE A CA 1
ATOM 895 C C . PHE A 1 115 ? 13.563 -5.675 10.613 1.00 89.81 115 PHE A C 1
ATOM 897 O O . PHE A 1 115 ? 14.045 -4.548 10.741 1.00 89.81 115 PHE A O 1
ATOM 904 N N . SER A 1 116 ? 14.301 -6.727 10.257 1.00 91.38 116 SER A N 1
ATOM 905 C CA . SER A 1 116 ? 15.725 -6.671 9.902 1.00 91.38 116 SER A CA 1
ATOM 906 C C . SER A 1 116 ? 15.948 -6.372 8.421 1.00 91.38 116 SER A C 1
ATOM 908 O O . SER A 1 116 ? 16.942 -5.748 8.049 1.00 91.38 116 SER A O 1
ATOM 910 N N . SER A 1 117 ? 15.035 -6.824 7.559 1.00 91.75 117 SER A N 1
ATOM 911 C CA . SER A 1 117 ? 15.163 -6.692 6.109 1.00 91.75 117 SER A CA 1
ATOM 912 C C . SER A 1 117 ? 13.813 -6.764 5.394 1.00 91.75 117 SER A C 1
ATOM 914 O O . SER A 1 117 ? 12.790 -7.134 5.972 1.00 91.75 117 SER A O 1
ATOM 916 N N . VAL A 1 118 ? 13.812 -6.375 4.118 1.00 92.81 118 VAL A N 1
ATOM 917 C CA . VAL A 1 118 ? 12.651 -6.463 3.226 1.00 92.81 118 VAL A CA 1
ATOM 918 C C . VAL A 1 118 ? 13.031 -7.318 2.031 1.00 92.81 118 VAL A C 1
ATOM 920 O O . VAL A 1 118 ? 13.957 -6.977 1.296 1.00 92.81 118 VAL A O 1
ATOM 923 N N . ALA A 1 119 ? 12.306 -8.413 1.830 1.00 91.56 119 ALA A N 1
ATOM 924 C CA . ALA A 1 119 ? 12.344 -9.167 0.585 1.00 91.56 119 ALA A CA 1
ATOM 925 C C . ALA A 1 119 ? 11.259 -8.662 -0.369 1.00 91.56 119 ALA A C 1
ATOM 927 O O . ALA A 1 119 ? 10.260 -8.080 0.060 1.00 91.56 119 ALA A O 1
ATOM 928 N N . PHE A 1 120 ? 11.443 -8.897 -1.664 1.00 92.69 120 PHE A N 1
ATOM 929 C CA . PHE A 1 120 ? 10.431 -8.616 -2.674 1.00 92.69 120 PHE A CA 1
ATOM 930 C C . PHE A 1 120 ? 10.419 -9.705 -3.745 1.00 92.69 120 PHE A C 1
ATOM 932 O O . PHE A 1 120 ? 11.450 -10.311 -4.032 1.00 92.69 120 PHE A O 1
ATOM 939 N N . ASP A 1 121 ? 9.247 -9.924 -4.328 1.00 95.44 121 ASP A N 1
ATOM 940 C CA . ASP A 1 121 ? 9.029 -10.771 -5.500 1.00 95.44 121 ASP A CA 1
ATOM 941 C C . ASP A 1 121 ? 8.606 -9.889 -6.678 1.00 95.44 121 ASP A C 1
ATOM 943 O O . ASP A 1 121 ? 7.778 -8.984 -6.520 1.00 95.44 121 ASP A O 1
ATOM 947 N N . GLY A 1 122 ? 9.190 -10.108 -7.854 1.00 94.56 122 GLY A N 1
ATOM 948 C CA . GLY A 1 122 ? 8.931 -9.278 -9.025 1.00 94.56 122 GLY A CA 1
ATOM 949 C C . GLY A 1 122 ? 9.944 -9.451 -10.154 1.00 94.56 122 GLY A C 1
ATOM 950 O O . GLY A 1 122 ? 10.785 -10.346 -10.138 1.00 94.56 122 GLY A O 1
ATOM 951 N N . THR A 1 123 ? 9.868 -8.562 -11.141 1.00 96.62 123 THR A N 1
ATOM 952 C CA . THR A 1 123 ? 10.771 -8.505 -12.299 1.00 96.62 123 THR A CA 1
ATOM 953 C C . THR A 1 123 ? 11.457 -7.146 -12.392 1.00 96.62 123 THR A C 1
ATOM 955 O O . THR A 1 123 ? 10.841 -6.129 -12.070 1.00 96.62 123 THR A O 1
ATOM 958 N N . GLY A 1 124 ? 12.682 -7.116 -12.918 1.00 94.38 124 GLY A N 1
ATOM 959 C CA . GLY A 1 124 ? 13.512 -5.912 -13.034 1.00 94.38 124 GLY A CA 1
ATOM 960 C C . GLY A 1 124 ? 14.496 -5.771 -11.873 1.00 94.38 124 GLY A C 1
ATOM 961 O O . GLY A 1 124 ? 14.707 -6.709 -11.102 1.00 94.38 124 GLY A O 1
ATOM 962 N N . SER A 1 125 ? 15.100 -4.591 -11.744 1.00 92.75 125 SER A N 1
ATOM 963 C CA . SER A 1 125 ? 16.133 -4.312 -10.743 1.00 92.75 125 SER A CA 1
ATOM 964 C C . SER A 1 125 ? 15.870 -2.996 -10.014 1.00 92.75 125 SER A C 1
ATOM 966 O O . SER A 1 125 ? 15.605 -1.961 -10.636 1.00 92.75 125 SER A O 1
ATOM 968 N N . ALA A 1 126 ? 15.924 -3.027 -8.681 1.00 93.31 126 ALA A N 1
ATOM 969 C CA . ALA A 1 126 ? 15.731 -1.857 -7.834 1.00 93.31 126 ALA A CA 1
ATOM 970 C C . ALA A 1 126 ? 16.477 -1.984 -6.499 1.00 93.31 126 ALA A C 1
ATOM 972 O O . ALA A 1 126 ? 16.604 -3.077 -5.949 1.00 93.31 126 ALA A O 1
ATOM 973 N N . ALA A 1 127 ? 16.914 -0.847 -5.956 1.00 93.75 127 ALA A N 1
ATOM 974 C CA . ALA A 1 127 ? 17.314 -0.736 -4.558 1.00 93.75 127 ALA A CA 1
ATOM 975 C C . ALA A 1 127 ? 16.113 -0.293 -3.711 1.00 93.75 127 ALA A C 1
ATOM 977 O O . ALA A 1 127 ? 15.348 0.583 -4.123 1.00 93.75 127 ALA A O 1
ATOM 978 N N . LEU A 1 128 ? 15.950 -0.898 -2.533 1.00 94.56 128 LEU A N 1
ATOM 979 C CA . LEU A 1 128 ? 14.821 -0.650 -1.640 1.00 94.56 128 LEU A CA 1
ATOM 980 C C . LEU A 1 128 ? 15.291 -0.093 -0.299 1.00 94.56 128 LEU A C 1
ATOM 982 O O . LEU A 1 128 ? 16.231 -0.612 0.301 1.00 94.56 128 LEU A O 1
ATOM 986 N N . THR A 1 129 ? 14.564 0.898 0.210 1.00 95.25 129 THR A N 1
ATOM 987 C CA . THR A 1 129 ? 14.682 1.355 1.598 1.00 95.25 129 THR A CA 1
ATOM 988 C C . THR A 1 129 ? 13.302 1.371 2.230 1.00 95.25 129 THR A C 1
ATOM 990 O O . THR A 1 129 ? 12.392 2.009 1.705 1.00 95.25 129 THR A O 1
ATOM 993 N N . ALA A 1 130 ? 13.149 0.716 3.376 1.00 95.62 130 ALA A N 1
ATOM 994 C CA . ALA A 1 130 ? 11.906 0.707 4.135 1.00 95.62 130 ALA A CA 1
ATOM 995 C C . ALA A 1 130 ? 12.053 1.476 5.449 1.00 95.62 130 ALA A C 1
ATOM 997 O O . ALA A 1 130 ? 13.071 1.378 6.130 1.00 95.62 130 ALA A O 1
ATOM 998 N N . SER A 1 131 ? 11.023 2.236 5.810 1.00 94.62 131 SER A N 1
ATOM 999 C CA . SER A 1 131 ? 10.927 2.934 7.094 1.00 94.62 131 SER A CA 1
ATOM 1000 C C . SER A 1 131 ? 9.502 2.865 7.620 1.00 94.62 131 SER A C 1
ATOM 1002 O O . SER A 1 131 ? 8.569 3.066 6.843 1.00 94.62 131 SER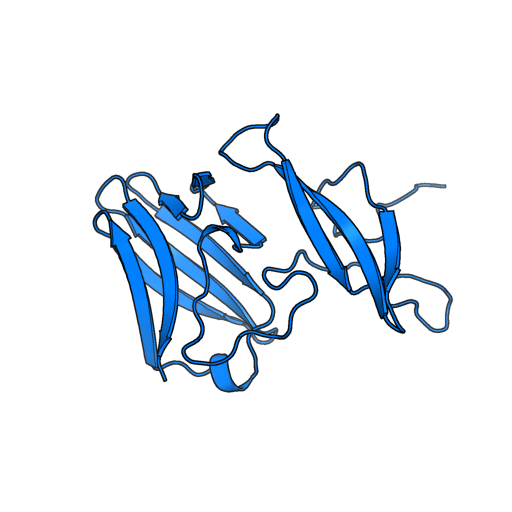 A O 1
ATOM 1004 N N . VAL A 1 132 ? 9.342 2.632 8.920 1.00 94.88 132 VAL A N 1
ATOM 1005 C CA . VAL A 1 132 ? 8.040 2.590 9.597 1.00 94.88 132 VAL A CA 1
ATOM 1006 C C . VAL A 1 132 ? 7.969 3.724 10.612 1.00 94.88 132 VAL A C 1
ATOM 1008 O O . VAL A 1 132 ? 8.944 3.969 11.321 1.00 94.88 132 VAL A O 1
ATOM 1011 N N . ASN A 1 133 ? 6.845 4.436 10.661 1.00 92.50 133 ASN A N 1
ATOM 1012 C CA . ASN A 1 133 ? 6.616 5.477 11.666 1.00 92.50 133 ASN A CA 1
ATOM 1013 C C . ASN A 1 133 ? 5.929 4.927 12.934 1.00 92.50 133 ASN A C 1
ATOM 1015 O O . ASN A 1 133 ? 5.546 3.759 13.007 1.00 92.50 133 ASN A O 1
ATOM 1019 N N . GLU A 1 134 ? 5.731 5.789 13.933 1.00 87.50 134 GLU A N 1
ATOM 1020 C CA . GLU A 1 134 ? 5.098 5.428 15.212 1.00 87.50 134 GLU A CA 1
ATOM 1021 C C . GLU A 1 134 ? 3.655 4.906 15.081 1.00 87.50 134 GLU A C 1
ATOM 1023 O O . GLU A 1 134 ? 3.187 4.148 15.929 1.00 87.50 134 GLU A O 1
ATOM 1028 N N . HIS A 1 135 ? 2.970 5.241 13.986 1.00 85.88 135 HIS A N 1
ATOM 1029 C CA . HIS A 1 135 ? 1.602 4.813 13.691 1.00 85.88 135 HIS A CA 1
ATOM 1030 C C . HIS A 1 135 ? 1.530 3.509 12.878 1.00 85.88 135 HIS A C 1
ATOM 1032 O O . HIS A 1 135 ? 0.442 3.099 12.477 1.00 85.88 135 HIS A O 1
ATOM 1038 N N . GLY A 1 136 ? 2.663 2.850 12.607 1.00 89.69 136 GLY A N 1
ATOM 1039 C CA . GLY A 1 136 ? 2.690 1.628 11.800 1.00 89.69 136 GLY A CA 1
ATOM 1040 C C . GLY A 1 136 ? 2.463 1.872 10.303 1.00 89.69 136 GLY A C 1
ATOM 1041 O O . GLY A 1 136 ? 2.010 0.968 9.602 1.00 89.69 136 GLY A O 1
ATOM 1042 N N . GLU A 1 137 ? 2.752 3.078 9.801 1.00 94.88 137 GLU A N 1
ATOM 1043 C CA . GLU A 1 137 ? 2.824 3.361 8.364 1.00 94.88 137 GLU A CA 1
ATOM 1044 C C . GLU A 1 137 ? 4.217 2.989 7.842 1.00 94.88 137 GLU A C 1
ATOM 1046 O O . GLU A 1 137 ? 5.219 3.602 8.215 1.00 94.88 137 GLU A O 1
ATOM 1051 N N . LEU A 1 138 ? 4.267 1.992 6.963 1.00 96.88 138 LEU A N 1
ATOM 1052 C CA . LEU A 1 138 ? 5.441 1.567 6.218 1.00 96.88 138 LEU A CA 1
ATOM 1053 C C . LEU A 1 138 ? 5.551 2.359 4.919 1.00 96.88 138 LEU A C 1
ATOM 1055 O O . LEU A 1 138 ? 4.680 2.283 4.056 1.00 96.88 138 LEU A O 1
ATOM 1059 N N . THR A 1 139 ? 6.672 3.046 4.738 1.00 97.50 139 THR A N 1
ATOM 1060 C CA . THR A 1 139 ? 7.072 3.622 3.453 1.00 97.50 139 THR A CA 1
ATOM 1061 C C . THR A 1 139 ? 8.186 2.784 2.846 1.00 97.50 139 THR A C 1
ATOM 1063 O O . THR A 1 139 ? 9.258 2.664 3.440 1.00 97.50 139 THR A O 1
ATOM 1066 N N . ILE A 1 140 ? 7.951 2.254 1.647 1.00 97.56 140 ILE A N 1
ATOM 1067 C CA . ILE A 1 140 ? 8.960 1.605 0.811 1.00 97.56 140 ILE A CA 1
ATOM 1068 C C . ILE A 1 140 ? 9.379 2.596 -0.271 1.00 97.56 140 ILE A C 1
ATOM 1070 O O . ILE A 1 140 ? 8.580 2.973 -1.131 1.00 97.56 140 ILE A O 1
ATOM 1074 N N . ARG A 1 141 ? 10.640 3.019 -0.227 1.00 97.88 141 ARG A N 1
ATOM 1075 C CA . ARG A 1 141 ? 11.284 3.804 -1.283 1.00 97.88 141 ARG A CA 1
ATOM 1076 C C . ARG A 1 141 ? 11.970 2.860 -2.250 1.00 97.88 141 ARG A C 1
ATOM 1078 O O . ARG A 1 141 ? 12.682 1.954 -1.822 1.00 97.88 141 ARG A O 1
ATOM 1085 N N . ILE A 1 142 ? 11.737 3.086 -3.534 1.00 97.50 142 ILE A N 1
ATOM 1086 C CA . ILE A 1 142 ? 12.168 2.220 -4.624 1.00 97.50 142 ILE A CA 1
ATOM 1087 C C . ILE A 1 142 ? 13.013 3.068 -5.567 1.00 97.50 142 ILE A C 1
ATOM 1089 O O . ILE A 1 142 ? 12.513 4.028 -6.149 1.00 97.50 142 ILE A O 1
ATOM 1093 N N . GLU A 1 143 ? 14.282 2.717 -5.719 1.00 97.44 143 GLU A N 1
ATOM 1094 C CA . GLU A 1 143 ? 15.184 3.295 -6.716 1.00 97.44 143 GLU A CA 1
ATOM 1095 C C . GLU A 1 143 ? 15.370 2.258 -7.828 1.00 97.44 143 GLU A C 1
ATOM 1097 O O . GLU A 1 143 ? 16.222 1.371 -7.742 1.00 97.44 143 GLU A O 1
ATOM 1102 N N . ALA A 1 144 ? 14.513 2.321 -8.848 1.00 97.06 144 ALA A N 1
ATOM 1103 C CA . ALA A 1 144 ? 14.499 1.364 -9.946 1.00 97.06 144 ALA A CA 1
ATOM 1104 C C . ALA A 1 144 ? 15.568 1.707 -10.993 1.00 97.06 144 ALA A C 1
ATOM 1106 O O . ALA A 1 144 ? 15.606 2.821 -11.527 1.00 97.06 144 ALA A O 1
ATOM 1107 N N . ALA A 1 145 ? 16.423 0.738 -11.322 1.00 96.25 145 ALA A N 1
ATOM 1108 C CA . ALA A 1 145 ? 17.445 0.890 -12.359 1.00 96.25 145 ALA A CA 1
ATOM 1109 C C . ALA A 1 145 ? 16.844 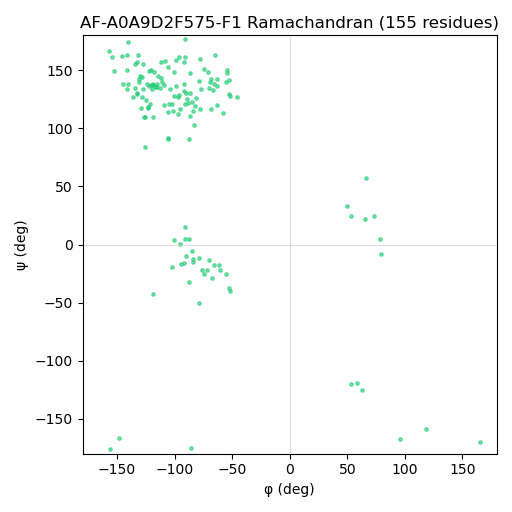0.840 -13.778 1.00 96.25 145 ALA A C 1
ATOM 1111 O O . ALA A 1 145 ? 17.397 1.419 -14.720 1.00 96.25 145 ALA A O 1
ATOM 1112 N N . GLU A 1 146 ? 15.691 0.186 -13.911 1.00 96.81 146 GLU A N 1
ATOM 1113 C CA . GLU A 1 146 ? 14.963 -0.059 -15.153 1.00 96.81 146 GLU A CA 1
ATOM 1114 C C . GLU A 1 146 ? 13.446 -0.111 -14.899 1.00 96.81 146 GLU A C 1
ATOM 1116 O O . GLU A 1 146 ? 12.971 0.332 -13.855 1.00 96.81 146 GLU A O 1
ATOM 1121 N N . GLN A 1 147 ? 12.670 -0.593 -15.872 1.00 96.62 147 GLN A N 1
ATOM 1122 C CA . GLN A 1 147 ? 11.256 -0.883 -15.655 1.00 96.62 147 GLN A CA 1
ATOM 1123 C C . GLN A 1 147 ? 11.132 -2.084 -14.708 1.00 96.62 147 GLN A C 1
ATOM 1125 O O . GLN A 1 147 ? 11.532 -3.192 -15.058 1.00 96.62 147 GLN A O 1
ATOM 1130 N N . THR A 1 148 ? 10.541 -1.861 -13.539 1.00 97.38 148 THR A N 1
ATOM 1131 C CA . THR A 1 148 ? 10.415 -2.871 -12.485 1.00 97.38 148 THR A CA 1
ATOM 1132 C C . THR A 1 148 ? 8.939 -3.095 -12.167 1.00 97.38 148 THR A C 1
ATOM 1134 O O . THR A 1 148 ? 8.163 -2.141 -12.082 1.00 97.38 148 THR A O 1
ATOM 1137 N N . ALA A 1 149 ? 8.544 -4.353 -11.995 1.00 97.62 149 ALA A N 1
ATOM 1138 C CA . ALA A 1 149 ? 7.204 -4.743 -11.569 1.00 97.62 149 ALA A CA 1
ATOM 1139 C C . ALA A 1 149 ? 7.327 -5.580 -10.297 1.00 97.62 149 ALA A C 1
ATOM 1141 O O . ALA A 1 149 ? 7.967 -6.628 -10.310 1.00 97.62 149 ALA A O 1
ATOM 1142 N N . ILE A 1 150 ? 6.752 -5.103 -9.196 1.00 97.69 150 ILE A N 1
ATOM 1143 C CA . ILE A 1 150 ? 6.863 -5.748 -7.885 1.00 97.69 150 ILE A CA 1
ATOM 1144 C C . ILE A 1 150 ? 5.514 -6.347 -7.523 1.00 97.69 150 ILE A C 1
ATOM 1146 O O . ILE A 1 150 ? 4.519 -5.628 -7.424 1.00 97.69 150 ILE A O 1
ATOM 1150 N N . ARG A 1 151 ? 5.469 -7.660 -7.317 1.00 97.44 151 ARG A N 1
ATOM 1151 C CA . ARG A 1 151 ? 4.247 -8.372 -6.957 1.00 97.44 151 ARG A CA 1
ATOM 1152 C C . ARG A 1 151 ? 3.922 -8.206 -5.481 1.00 97.44 151 ARG A C 1
ATOM 1154 O O . ARG A 1 151 ? 2.804 -7.826 -5.143 1.00 97.44 151 ARG A O 1
ATOM 1161 N N . TYR A 1 152 ? 4.892 -8.444 -4.606 1.00 97.44 152 TYR A N 1
ATOM 1162 C CA . TYR A 1 152 ? 4.746 -8.209 -3.173 1.00 97.44 152 TYR A CA 1
ATOM 1163 C C . TYR A 1 152 ? 6.089 -7.961 -2.493 1.00 97.44 152 TYR A C 1
ATOM 1165 O O . TYR A 1 152 ? 7.150 -8.313 -3.011 1.00 97.44 152 TYR A O 1
ATOM 1173 N N . PHE A 1 153 ? 6.015 -7.372 -1.306 1.00 96.56 153 PHE A N 1
ATOM 1174 C CA . PHE A 1 153 ? 7.113 -7.273 -0.353 1.00 96.56 153 PHE A CA 1
ATOM 1175 C C . PHE A 1 153 ? 6.855 -8.198 0.836 1.00 96.56 153 PHE A C 1
ATOM 1177 O O . PHE A 1 153 ? 5.709 -8.529 1.133 1.00 96.56 153 PHE A O 1
ATOM 1184 N N . THR A 1 154 ? 7.906 -8.569 1.555 1.00 95.38 154 THR A N 1
ATOM 1185 C CA . THR A 1 154 ? 7.803 -9.310 2.814 1.00 95.38 154 THR A CA 1
ATOM 1186 C C . THR A 1 154 ? 8.753 -8.699 3.830 1.00 95.38 154 THR A C 1
ATOM 1188 O O . THR A 1 154 ? 9.945 -8.551 3.558 1.00 95.38 154 THR A O 1
ATOM 1191 N N . LEU A 1 155 ? 8.227 -8.348 5.004 1.00 93.62 155 LEU A N 1
ATOM 1192 C CA . LEU A 1 155 ? 9.040 -7.881 6.126 1.00 93.62 155 LEU A CA 1
ATOM 1193 C C . LEU A 1 155 ? 9.621 -9.089 6.861 1.00 93.62 155 LEU A C 1
ATOM 1195 O O . LEU A 1 155 ? 8.873 -9.926 7.373 1.00 93.62 155 LEU A O 1
ATOM 1199 N N . ILE A 1 156 ? 10.949 -9.172 6.907 1.00 91.25 156 ILE A N 1
ATOM 1200 C CA . ILE A 1 156 ? 11.696 -10.251 7.556 1.00 91.25 156 ILE A CA 1
ATOM 1201 C C . ILE A 1 156 ? 12.250 -9.725 8.876 1.00 91.25 156 ILE A C 1
ATOM 1203 O O . ILE A 1 156 ? 12.797 -8.624 8.926 1.00 91.25 156 ILE A O 1
ATOM 1207 N N . ARG A 1 157 ? 12.087 -10.506 9.944 1.00 85.38 157 ARG A N 1
ATOM 1208 C CA . ARG A 1 157 ? 12.576 -10.170 11.285 1.00 85.38 157 ARG A CA 1
ATOM 1209 C C . ARG A 1 157 ? 14.071 -10.344 11.465 1.00 85.38 157 ARG A C 1
ATOM 1211 O O . ARG A 1 157 ? 14.689 -11.134 10.724 1.00 85.38 157 ARG A O 1
#

Foldseek 3Di:
DPDDPQAAPPVDDWPDWDWDDDPNWIKIKTWDDAPPDPPHIDIAIDTWDQDPVRGIHYDQGALQRPHAADEAFDWSFLVSFRDKDQWGDDPRWIKHAAAKMKTKHFRHDPNLQDFPDKDWDWDADWDWDWHADPRRMIMIMTRGRGTIITGTMGGHD

Solvent-accessible surface area (backbone atoms only — not comparable to full-atom values): 8680 Å² total; per-residue (Å²): 132,86,87,66,78,59,48,42,51,88,91,54,85,62,96,62,74,48,76,45,77,57,90,96,46,41,29,37,34,34,53,44,70,33,62,84,33,92,84,40,72,39,83,46,36,36,74,53,56,72,45,100,84,71,46,56,58,69,39,77,76,47,32,48,41,90,56,68,57,45,52,64,66,44,75,51,40,31,57,37,47,48,45,68,39,70,46,37,33,52,89,63,18,27,35,32,53,60,40,71,29,38,41,27,40,42,41,40,28,78,74,37,65,61,52,74,48,74,50,74,45,69,50,70,46,65,51,77,50,78,50,63,52,98,79,22,38,36,39,38,39,36,43,22,79,32,70,23,37,31,39,28,35,28,45,35,105

Mean predicted aligned error: 4.78 Å

Radius of gyration: 16.51 Å; Cα contacts (8 Å, |Δi|>4): 366; chains: 1; bounding box: 40×38×38 Å